Protein AF-A0A2M6GH49-F1 (afdb_monomer_lite)

pLDDT: mean 88.79, std 13.3, range [39.0, 97.44]

Sequence (74 aa):
MNSQRANKSVRFVFLEDDRKHGPNPSYMDFTIETSELTQEQYLRVIDYSEEEDMREMTNLWDGLILGLREIIGG

Foldseek 3Di:
DDDPPPPFKDKDWDADPVRHHDPQTWMKMWGWDADPVPRDTDIDIDGRDPDPPVVVVVVVVVVVVVVVCVVVVD

Secondary structure (DSSP, 8-state):
-----TTTEEEEEPPPTTSS--SS--EEEEEEEE-TTT--EEEEEEEE-----HHHHHHHHHHHHHHHHHHHT-

Radius of gyration: 15.27 Å; chains: 1; bounding box: 36×20×37 Å

Structure (mmCIF, N/CA/C/O backbone):
data_AF-A0A2M6GH49-F1
#
_entry.id   AF-A0A2M6GH49-F1
#
loop_
_atom_site.group_PDB
_atom_site.id
_atom_site.type_symbol
_atom_site.label_atom_id
_atom_site.label_alt_id
_atom_site.label_comp_id
_atom_site.label_asym_id
_atom_site.label_entity_id
_atom_site.label_seq_id
_atom_site.pdbx_PDB_ins_code
_atom_site.Cartn_x
_atom_site.Cartn_y
_atom_site.Cartn_z
_atom_site.occupancy
_atom_site.B_iso_or_equiv
_atom_site.auth_seq_id
_atom_site.auth_comp_id
_atom_site.auth_asym_id
_atom_site.auth_atom_id
_atom_site.pdbx_PDB_model_num
ATOM 1 N N . MET A 1 1 ? 20.101 -4.661 17.345 1.00 40.84 1 MET A N 1
ATOM 2 C CA . MET A 1 1 ? 19.631 -4.986 15.979 1.00 40.84 1 MET A CA 1
ATOM 3 C C . MET A 1 1 ? 18.508 -6.002 16.100 1.00 40.84 1 MET A C 1
ATOM 5 O O . MET A 1 1 ? 18.585 -6.832 16.993 1.00 40.84 1 MET A O 1
ATOM 9 N N . ASN A 1 2 ? 17.503 -5.897 15.228 1.00 45.34 2 ASN A N 1
ATOM 10 C CA . ASN A 1 2 ? 16.274 -6.702 15.125 1.00 45.34 2 ASN A CA 1
ATOM 11 C C . ASN A 1 2 ? 15.085 -6.237 15.977 1.00 45.34 2 ASN A C 1
ATOM 13 O O . ASN A 1 2 ? 14.869 -6.682 17.097 1.00 45.34 2 ASN A O 1
ATOM 17 N N . SER A 1 3 ? 14.237 -5.409 15.367 1.00 39.00 3 SER A N 1
ATOM 18 C CA . SER A 1 3 ? 12.802 -5.427 15.652 1.00 39.00 3 SER A CA 1
ATOM 19 C C . SER A 1 3 ? 12.049 -5.283 14.333 1.00 39.00 3 SER A C 1
ATOM 21 O O . SER A 1 3 ? 11.419 -4.269 14.055 1.00 39.00 3 SER A O 1
ATOM 23 N N . GLN A 1 4 ? 12.140 -6.307 13.479 1.00 49.97 4 GLN A N 1
ATOM 24 C CA . GLN A 1 4 ? 11.007 -6.577 12.601 1.00 49.97 4 GLN A CA 1
ATOM 25 C C . GLN A 1 4 ? 9.898 -7.047 13.544 1.00 49.97 4 GLN A C 1
ATOM 27 O O . GLN A 1 4 ? 9.930 -8.175 14.035 1.00 49.97 4 GLN A O 1
ATOM 32 N N . ARG A 1 5 ? 8.986 -6.143 13.916 1.00 55.25 5 ARG A N 1
ATOM 33 C CA . ARG A 1 5 ? 7.759 -6.540 14.607 1.00 55.25 5 ARG A CA 1
ATOM 34 C C . ARG A 1 5 ? 6.996 -7.413 13.617 1.00 55.25 5 ARG A C 1
ATOM 36 O O . ARG A 1 5 ? 6.464 -6.893 12.639 1.00 55.25 5 ARG A O 1
ATOM 43 N N . ALA A 1 6 ? 7.027 -8.726 13.833 1.00 58.72 6 ALA A N 1
ATOM 44 C CA . ALA A 1 6 ? 6.285 -9.675 13.018 1.00 58.72 6 ALA A CA 1
ATOM 45 C C . ALA A 1 6 ? 4.839 -9.181 12.863 1.00 58.72 6 ALA A C 1
ATOM 47 O O . ALA A 1 6 ? 4.234 -8.725 13.835 1.00 58.72 6 ALA A O 1
ATOM 48 N N . ASN A 1 7 ? 4.321 -9.241 11.637 1.00 67.19 7 ASN A N 1
ATOM 49 C CA . ASN A 1 7 ? 2.952 -8.859 11.280 1.00 67.19 7 ASN A CA 1
ATOM 50 C C . ASN A 1 7 ? 2.620 -7.357 11.385 1.00 67.19 7 ASN A C 1
ATOM 52 O O . ASN A 1 7 ? 1.443 -7.009 11.434 1.00 67.19 7 ASN A O 1
ATOM 56 N N . LYS A 1 8 ? 3.620 -6.461 11.418 1.00 83.75 8 LYS A N 1
ATOM 57 C CA . LYS A 1 8 ? 3.378 -5.006 11.372 1.00 83.75 8 LYS A CA 1
ATOM 58 C C . LYS A 1 8 ? 3.551 -4.407 9.979 1.00 83.75 8 LYS A C 1
ATOM 60 O O . LYS A 1 8 ? 2.792 -3.517 9.616 1.00 83.75 8 LYS A O 1
ATOM 65 N N . SER A 1 9 ? 4.544 -4.854 9.219 1.00 90.75 9 SER A N 1
ATOM 66 C CA . SER A 1 9 ? 4.788 -4.325 7.881 1.00 90.75 9 SER A CA 1
ATOM 67 C C . SER A 1 9 ? 5.394 -5.360 6.945 1.00 90.75 9 SER A C 1
ATOM 69 O O . SER A 1 9 ? 6.091 -6.281 7.379 1.00 90.75 9 SER A O 1
ATOM 71 N N . VAL A 1 10 ? 5.123 -5.191 5.654 1.00 94.12 10 VAL A N 1
ATOM 72 C CA . VAL A 1 10 ? 5.739 -5.944 4.564 1.00 94.12 10 VAL A CA 1
ATOM 73 C C . VAL A 1 10 ? 6.074 -4.987 3.427 1.00 94.12 10 VAL A C 1
ATOM 75 O O . VAL A 1 10 ? 5.258 -4.153 3.047 1.00 94.12 10 VAL A O 1
ATOM 78 N N . ARG A 1 11 ? 7.283 -5.120 2.878 1.00 94.56 11 ARG A N 1
ATOM 79 C CA . ARG A 1 11 ? 7.731 -4.363 1.711 1.00 94.56 11 ARG A CA 1
ATOM 80 C C . ARG A 1 11 ? 8.094 -5.314 0.583 1.00 94.56 11 ARG A C 1
ATOM 82 O O . ARG A 1 11 ? 8.895 -6.226 0.780 1.00 94.56 11 ARG A O 1
ATOM 89 N N . PHE A 1 12 ? 7.546 -5.048 -0.593 1.00 94.56 12 PHE A N 1
ATOM 90 C CA . PHE A 1 12 ? 7.886 -5.712 -1.842 1.00 94.56 12 PHE A CA 1
ATOM 91 C C . PHE A 1 12 ? 8.758 -4.774 -2.664 1.00 94.56 12 PHE A C 1
ATOM 93 O O . PHE A 1 12 ? 8.369 -3.639 -2.912 1.00 94.56 12 PHE A O 1
ATOM 100 N N . VAL A 1 13 ? 9.943 -5.234 -3.057 1.00 95.00 13 VAL A N 1
ATOM 101 C CA . VAL A 1 13 ? 10.859 -4.483 -3.921 1.00 95.00 13 VAL A CA 1
ATOM 102 C C . VAL A 1 13 ? 10.866 -5.163 -5.278 1.00 95.00 13 VAL A C 1
ATOM 104 O O . VAL A 1 13 ? 11.124 -6.367 -5.354 1.00 95.00 13 VAL A O 1
ATOM 107 N N . PHE A 1 14 ? 10.568 -4.408 -6.330 1.00 92.25 14 PHE A N 1
ATOM 108 C CA . PHE A 1 14 ? 10.512 -4.953 -7.678 1.00 92.25 14 PHE A CA 1
ATOM 109 C C . PHE A 1 14 ? 11.922 -5.225 -8.217 1.00 92.25 14 PHE A C 1
ATOM 111 O O . PHE A 1 14 ? 12.922 -4.654 -7.764 1.00 92.25 14 PHE A O 1
ATOM 118 N N . LEU A 1 15 ? 11.994 -6.186 -9.134 1.00 92.75 15 LEU A N 1
ATOM 119 C CA . LEU A 1 15 ? 13.218 -6.561 -9.828 1.00 92.75 15 LEU A CA 1
ATOM 120 C C . LEU A 1 15 ? 13.199 -5.952 -11.226 1.00 92.75 15 LEU A C 1
ATOM 122 O O . LEU A 1 15 ? 12.142 -5.867 -11.846 1.00 92.75 15 LEU A O 1
ATOM 126 N N . GLU A 1 16 ? 14.380 -5.607 -11.713 1.00 89.69 16 GLU A N 1
ATOM 127 C CA . GLU A 1 16 ? 14.636 -5.297 -13.114 1.00 89.69 16 GLU A CA 1
ATOM 128 C C . GLU A 1 16 ? 14.537 -6.569 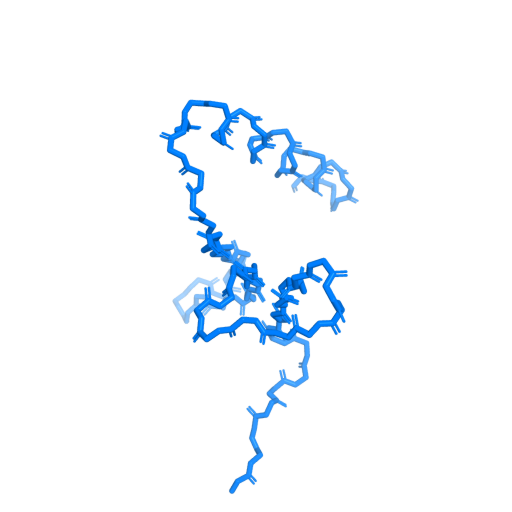-13.977 1.00 89.69 16 GLU A C 1
ATOM 130 O O . GLU A 1 16 ? 14.508 -7.698 -13.465 1.00 89.69 16 GLU A O 1
ATOM 135 N N . ASP A 1 17 ? 14.571 -6.404 -15.301 1.00 90.12 17 ASP A N 1
ATOM 136 C CA . ASP A 1 17 ? 14.497 -7.503 -16.278 1.00 90.12 17 ASP A CA 1
ATOM 137 C C . ASP A 1 17 ? 15.561 -8.593 -16.062 1.00 90.12 17 ASP A C 1
ATOM 139 O O . ASP A 1 17 ? 15.333 -9.778 -16.326 1.00 90.12 17 ASP A O 1
ATOM 143 N N . ASP A 1 18 ? 16.729 -8.220 -15.533 1.00 92.81 18 ASP A N 1
ATOM 144 C CA . ASP A 1 18 ? 17.824 -9.145 -15.227 1.00 92.81 18 ASP A CA 1
ATOM 145 C C . ASP A 1 18 ? 17.649 -9.894 -13.891 1.00 92.81 18 ASP A C 1
ATOM 147 O O . ASP A 1 18 ? 18.551 -10.619 -13.454 1.00 92.81 18 ASP A O 1
ATOM 151 N N . ARG A 1 19 ? 16.473 -9.756 -13.264 1.00 89.25 19 ARG A N 1
ATOM 152 C CA . ARG A 1 19 ? 16.091 -10.318 -11.961 1.00 89.25 19 ARG A CA 1
ATOM 153 C C . ARG A 1 19 ? 16.951 -9.825 -10.800 1.00 89.25 19 ARG A C 1
ATOM 155 O O . ARG A 1 19 ? 17.128 -10.550 -9.816 1.00 89.25 19 ARG A O 1
ATOM 162 N N . LYS A 1 20 ? 17.484 -8.608 -10.888 1.00 91.00 20 LYS A N 1
ATOM 163 C CA . LYS A 1 20 ? 18.186 -7.947 -9.783 1.00 91.00 20 LYS A CA 1
ATOM 164 C C . LYS A 1 20 ? 17.475 -6.667 -9.380 1.00 91.00 20 LYS A C 1
ATOM 166 O O . LYS A 1 20 ? 16.615 -6.162 -10.087 1.00 91.00 20 LYS A O 1
ATOM 171 N N . HIS A 1 21 ? 17.839 -6.143 -8.217 1.00 88.88 21 HIS A N 1
ATOM 172 C CA . HIS A 1 21 ? 17.409 -4.811 -7.815 1.00 88.88 21 HIS A CA 1
ATOM 173 C C . HIS A 1 21 ? 18.244 -3.756 -8.540 1.00 88.88 21 HIS A C 1
ATOM 175 O O . HIS A 1 21 ? 19.477 -3.832 -8.534 1.00 88.88 21 HIS A O 1
ATOM 181 N N . GLY A 1 22 ? 17.570 -2.764 -9.118 1.00 88.25 22 GLY A N 1
ATOM 182 C CA . GLY A 1 22 ? 18.204 -1.541 -9.586 1.00 88.25 22 GLY A CA 1
ATOM 183 C C . GLY A 1 22 ? 18.746 -0.691 -8.424 1.00 88.25 22 GLY A C 1
ATOM 184 O O . GLY A 1 22 ? 18.505 -0.994 -7.252 1.00 88.25 22 GLY A O 1
ATOM 185 N N . PRO A 1 23 ? 19.488 0.389 -8.719 1.00 89.12 23 PRO A N 1
ATOM 186 C CA . PRO A 1 23 ? 19.999 1.312 -7.703 1.00 89.12 23 PRO A CA 1
ATOM 187 C C . PRO A 1 23 ? 18.891 2.121 -7.005 1.00 89.12 23 PRO A C 1
ATOM 189 O O . PRO A 1 23 ? 19.078 2.533 -5.863 1.00 89.12 23 PRO A O 1
ATOM 192 N N . ASN A 1 24 ? 17.749 2.325 -7.671 1.00 90.50 24 ASN A N 1
ATOM 193 C CA . ASN A 1 24 ? 16.554 2.964 -7.120 1.00 90.50 24 ASN A CA 1
ATOM 194 C C . ASN A 1 24 ? 15.306 2.139 -7.478 1.00 90.50 24 ASN A C 1
ATOM 196 O O . ASN A 1 24 ? 14.538 2.535 -8.351 1.00 90.50 24 ASN A O 1
ATOM 200 N N . PRO A 1 25 ? 15.141 0.947 -6.886 1.00 92.31 25 PRO A N 1
ATOM 201 C CA . PRO A 1 25 ? 14.085 0.048 -7.304 1.00 92.31 25 PRO A CA 1
ATOM 202 C C . PRO A 1 25 ? 12.733 0.569 -6.819 1.00 92.31 25 PRO A C 1
ATOM 204 O O . PRO A 1 25 ? 12.592 1.00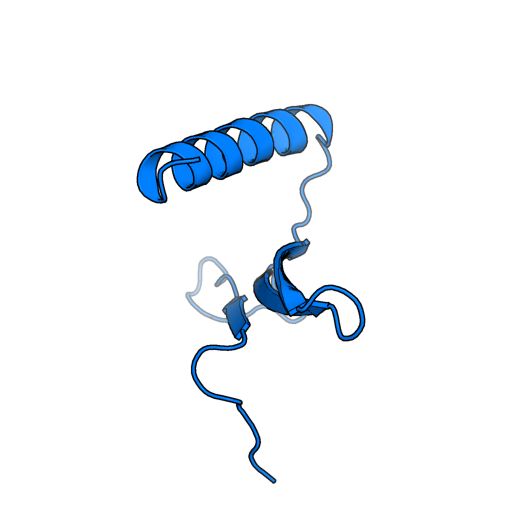0 -5.668 1.00 92.31 25 PRO A O 1
ATOM 207 N N . SER A 1 26 ? 11.724 0.447 -7.680 1.00 94.44 26 SER A N 1
ATOM 208 C CA . SER A 1 26 ? 10.337 0.642 -7.267 1.00 94.44 26 SER A CA 1
ATOM 209 C C . SER A 1 26 ? 9.984 -0.324 -6.131 1.00 94.44 26 SER A C 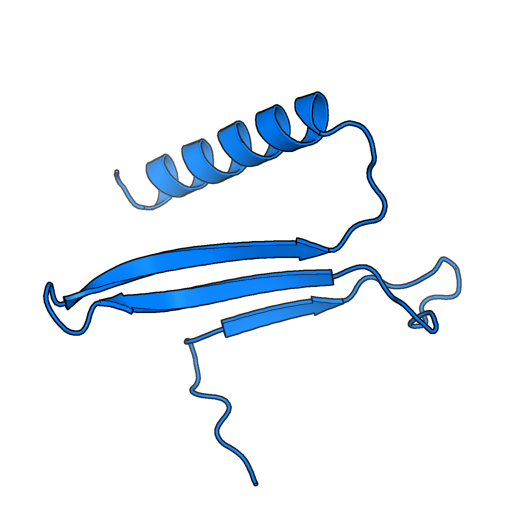1
ATOM 211 O O . SER A 1 26 ? 10.483 -1.457 -6.068 1.00 94.44 26 SER A O 1
ATOM 213 N N . TYR A 1 27 ? 9.119 0.104 -5.217 1.00 95.56 27 TYR A N 1
ATOM 214 C CA . TYR A 1 27 ? 8.658 -0.739 -4.119 1.00 95.56 27 TYR A CA 1
ATOM 215 C C . TYR A 1 27 ? 7.228 -0.414 -3.700 1.00 95.56 27 TYR A C 1
ATOM 217 O O . TYR A 1 27 ? 6.748 0.705 -3.853 1.00 95.56 27 TYR A O 1
ATOM 225 N N . MET A 1 28 ? 6.580 -1.400 -3.088 1.00 95.25 28 MET A N 1
ATOM 226 C CA . MET A 1 28 ? 5.322 -1.228 -2.368 1.00 95.25 28 MET A CA 1
ATOM 227 C C . MET A 1 28 ? 5.522 -1.586 -0.899 1.00 95.25 28 MET A C 1
ATOM 229 O O . MET A 1 28 ? 6.090 -2.633 -0.586 1.00 95.25 28 MET A O 1
ATOM 233 N N . ASP A 1 29 ? 5.067 -0.728 0.008 1.00 96.06 29 ASP A N 1
ATOM 234 C CA . ASP A 1 29 ? 5.116 -0.954 1.455 1.00 96.06 29 ASP A CA 1
ATOM 235 C C . ASP A 1 29 ? 3.705 -0.958 2.040 1.00 96.06 29 ASP A C 1
ATOM 237 O O . ASP A 1 29 ? 2.932 -0.028 1.824 1.00 96.06 29 ASP A O 1
ATOM 241 N N . PHE A 1 30 ? 3.392 -1.999 2.802 1.00 94.62 30 PHE A N 1
ATOM 242 C CA . PHE A 1 30 ? 2.144 -2.154 3.529 1.00 94.62 30 PHE A CA 1
ATOM 243 C C . PHE A 1 30 ? 2.462 -2.184 5.014 1.00 94.62 30 PHE A C 1
ATOM 245 O O . PHE A 1 30 ? 3.207 -3.047 5.480 1.00 94.62 30 PHE A O 1
ATOM 252 N N . THR A 1 31 ? 1.872 -1.272 5.776 1.00 95.25 31 THR A N 1
ATOM 253 C CA . THR A 1 31 ? 2.074 -1.182 7.221 1.00 95.25 31 THR A CA 1
ATOM 254 C C . THR A 1 31 ? 0.732 -1.110 7.938 1.00 95.25 31 THR A C 1
ATOM 256 O O . THR A 1 31 ? -0.116 -0.294 7.594 1.00 95.25 31 THR A O 1
ATOM 259 N N . ILE A 1 32 ? 0.556 -1.942 8.963 1.00 92.94 32 ILE A N 1
ATOM 260 C CA . ILE A 1 32 ? -0.552 -1.834 9.909 1.00 92.94 32 ILE A CA 1
ATOM 261 C C . ILE A 1 32 ? -0.146 -0.873 11.026 1.00 92.94 32 ILE A C 1
ATOM 263 O O . ILE A 1 32 ? 0.838 -1.087 11.748 1.00 92.94 32 ILE A O 1
ATOM 267 N N . GLU A 1 33 ? -0.910 0.201 11.158 1.00 93.25 33 GLU A N 1
ATOM 268 C CA . GLU A 1 33 ? -0.726 1.231 12.170 1.00 93.25 33 GLU A CA 1
ATOM 269 C C . GLU A 1 33 ? -1.876 1.213 13.161 1.00 93.25 33 GLU A C 1
ATOM 271 O O . GLU A 1 33 ? -3.037 1.176 12.771 1.00 93.25 33 GLU A O 1
ATOM 276 N N . THR A 1 34 ? -1.544 1.282 14.446 1.00 91.81 34 THR A N 1
ATOM 277 C CA . THR A 1 34 ? -2.533 1.377 15.517 1.00 91.81 34 THR A CA 1
ATOM 278 C C . THR A 1 34 ? -2.586 2.814 16.007 1.00 91.81 34 THR A C 1
ATOM 280 O O . THR A 1 34 ? -1.558 3.358 16.415 1.00 91.81 34 THR A O 1
ATOM 283 N N . SER A 1 35 ? -3.767 3.428 15.989 1.00 93.06 35 SER A N 1
ATOM 284 C CA . SER A 1 35 ? -3.985 4.723 16.636 1.00 93.06 35 SER A CA 1
ATOM 285 C C . SER A 1 35 ? -3.870 4.563 18.147 1.00 93.06 35 SER A C 1
ATOM 287 O O . SER A 1 35 ? -4.601 3.786 18.755 1.00 93.06 35 SER A O 1
ATOM 289 N N . GLU A 1 36 ? -2.971 5.315 18.780 1.00 93.44 36 GLU A N 1
ATOM 290 C CA . GLU A 1 36 ? -2.806 5.254 20.237 1.00 93.44 36 GLU A CA 1
ATOM 291 C C . GLU A 1 36 ? -4.053 5.761 20.978 1.00 93.44 36 GLU A C 1
ATOM 293 O O . GLU A 1 36 ? -4.378 5.259 22.053 1.00 93.44 36 GLU A O 1
ATOM 298 N N . LEU A 1 37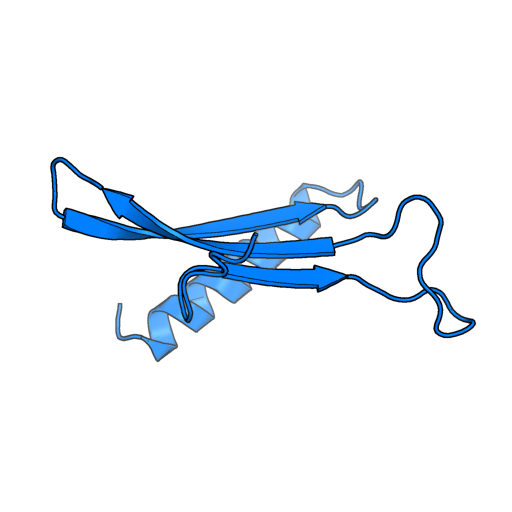 ? -4.788 6.709 20.386 1.00 95.50 37 LEU A N 1
ATOM 299 C CA . LEU A 1 37 ? -5.966 7.319 21.001 1.00 95.50 37 LEU A CA 1
ATOM 300 C C . LEU A 1 37 ? -7.224 6.456 20.854 1.00 95.50 37 LEU A C 1
ATOM 302 O O . LEU A 1 37 ? -7.975 6.300 21.813 1.00 95.50 37 LEU A O 1
ATOM 306 N N . THR A 1 38 ? -7.468 5.921 19.656 1.00 96.38 38 THR A N 1
ATOM 307 C CA . THR A 1 38 ? -8.713 5.197 19.333 1.00 96.38 38 THR A CA 1
ATOM 308 C C . THR A 1 38 ? -8.543 3.682 19.333 1.00 96.38 38 THR A C 1
ATOM 310 O O . THR A 1 38 ? -9.537 2.967 19.308 1.00 96.38 38 THR A O 1
ATOM 313 N N . GLN A 1 39 ? -7.302 3.183 19.376 1.00 92.94 39 GLN A N 1
ATOM 314 C CA . GLN A 1 39 ? -6.954 1.763 19.219 1.00 92.94 39 GLN A CA 1
ATOM 315 C C . GLN A 1 39 ? -7.403 1.156 17.877 1.00 92.94 39 GLN A C 1
ATOM 317 O O . GLN A 1 39 ? -7.353 -0.059 17.692 1.00 92.94 39 GLN A O 1
ATOM 322 N N . GLU A 1 40 ? -7.806 1.993 16.918 1.00 91.88 40 GLU A N 1
ATOM 323 C CA . GLU A 1 40 ? -8.158 1.567 15.566 1.00 91.88 40 GLU A CA 1
ATOM 324 C C . GLU A 1 40 ? -6.914 1.159 14.778 1.00 91.88 40 GLU A C 1
ATOM 326 O O . GLU A 1 40 ? -5.831 1.724 14.961 1.00 91.88 40 GLU A O 1
ATOM 331 N N . GLN A 1 41 ? -7.091 0.184 13.887 1.00 90.50 41 GLN A N 1
ATOM 332 C CA . GLN A 1 41 ? -6.054 -0.292 12.981 1.00 90.50 41 GLN A CA 1
ATOM 333 C C . GLN A 1 41 ? -6.256 0.309 11.594 1.00 90.50 41 GLN A C 1
ATOM 335 O O . GLN A 1 41 ? -7.352 0.256 11.040 1.00 90.50 41 GLN A O 1
ATOM 340 N N . TYR A 1 42 ? -5.178 0.813 11.011 1.00 92.19 42 TYR A N 1
ATOM 341 C CA . TYR A 1 42 ? -5.154 1.383 9.674 1.00 92.19 42 TYR A CA 1
ATOM 342 C C . TYR A 1 42 ? -4.147 0.626 8.823 1.00 92.19 42 TYR A C 1
ATOM 344 O O . TYR A 1 42 ? -3.027 0.364 9.261 1.00 92.19 42 TYR A O 1
ATOM 352 N N . LEU A 1 43 ? -4.532 0.308 7.590 1.00 92.69 43 LEU A N 1
ATOM 353 C CA . LEU A 1 43 ? -3.584 -0.115 6.571 1.00 92.69 43 LEU A CA 1
ATOM 354 C C . LEU A 1 43 ? -3.037 1.131 5.873 1.00 92.69 43 LEU A C 1
ATOM 356 O O . LEU A 1 43 ? -3.767 1.827 5.171 1.00 92.69 43 LEU A O 1
ATOM 360 N N . ARG A 1 44 ? -1.746 1.396 6.053 1.00 94.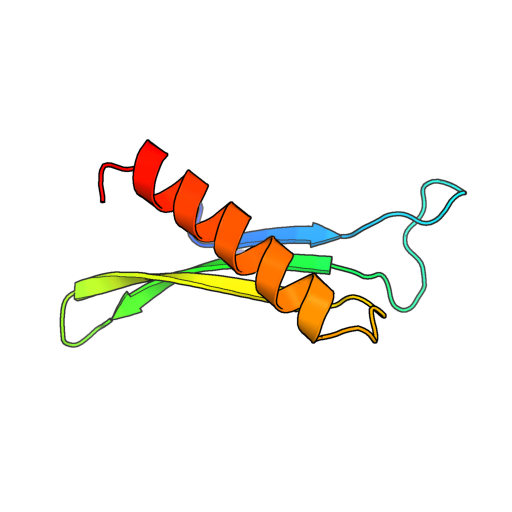75 44 ARG A N 1
ATOM 361 C CA . ARG A 1 44 ? -0.998 2.367 5.259 1.00 94.75 44 ARG A CA 1
ATOM 362 C C . ARG A 1 44 ? -0.352 1.649 4.083 1.00 94.75 44 ARG A C 1
ATOM 364 O O . ARG A 1 44 ? 0.331 0.645 4.280 1.00 94.75 44 ARG A O 1
ATOM 371 N N . VAL A 1 45 ? -0.526 2.208 2.892 1.00 95.19 45 VAL A N 1
ATOM 372 C CA . VAL A 1 45 ? 0.117 1.748 1.662 1.00 95.19 45 VAL A CA 1
ATOM 373 C C . VAL A 1 45 ? 1.018 2.856 1.128 1.00 95.19 45 VAL A C 1
ATOM 375 O O . VAL A 1 45 ? 0.607 4.014 1.086 1.00 95.19 45 VAL A O 1
ATOM 378 N N . ILE A 1 46 ? 2.244 2.510 0.747 1.00 95.38 46 ILE A N 1
ATOM 379 C CA . ILE A 1 46 ? 3.159 3.388 0.014 1.00 95.38 46 ILE A CA 1
ATOM 380 C C . ILE A 1 46 ? 3.462 2.717 -1.317 1.00 95.38 46 ILE A C 1
ATOM 382 O O . ILE A 1 46 ? 4.051 1.638 -1.334 1.00 95.38 46 ILE A O 1
ATOM 386 N N . ASP A 1 47 ? 3.080 3.380 -2.402 1.00 94.88 47 ASP A N 1
ATOM 387 C CA . ASP A 1 47 ? 3.478 3.041 -3.763 1.00 94.88 47 ASP A CA 1
ATOM 388 C C . ASP A 1 47 ? 4.625 3.972 -4.168 1.00 94.88 47 ASP A C 1
ATOM 390 O O . ASP A 1 47 ? 4.445 5.185 -4.287 1.00 94.88 47 ASP A O 1
ATOM 394 N N . TYR A 1 48 ? 5.830 3.414 -4.271 1.00 95.12 48 TYR A N 1
ATOM 395 C CA . TYR A 1 48 ? 6.993 4.096 -4.819 1.00 95.12 48 TYR A CA 1
ATOM 396 C C . TYR A 1 48 ? 7.287 3.489 -6.185 1.00 95.12 48 TYR A C 1
ATOM 398 O O . TYR A 1 48 ? 8.103 2.574 -6.308 1.00 95.12 48 TYR A O 1
ATOM 406 N N . SER A 1 49 ? 6.578 3.981 -7.191 1.00 91.31 49 SER A N 1
ATOM 407 C CA . SER A 1 49 ? 6.773 3.658 -8.599 1.00 91.31 49 SER A CA 1
ATOM 408 C C . SER A 1 49 ? 7.066 4.928 -9.396 1.00 91.31 49 SER A C 1
ATOM 410 O O . SER A 1 49 ? 6.847 6.044 -8.923 1.00 91.31 49 SER A O 1
ATOM 412 N N . GLU A 1 50 ? 7.595 4.756 -10.604 1.00 88.94 50 GLU A N 1
ATOM 413 C CA . GLU A 1 50 ? 7.836 5.854 -11.550 1.00 88.94 50 GLU A CA 1
ATOM 414 C C . GLU A 1 50 ? 6.586 6.192 -12.391 1.00 88.94 50 GLU A C 1
ATOM 416 O O . GLU A 1 50 ? 6.701 6.881 -13.399 1.00 88.94 50 GLU A O 1
ATOM 421 N N . GLU A 1 51 ? 5.396 5.708 -12.007 1.00 88.69 51 GLU A N 1
ATOM 422 C CA . GLU A 1 51 ? 4.157 5.966 -12.748 1.00 88.69 51 GLU A CA 1
ATOM 423 C C . GLU A 1 51 ? 3.748 7.444 -12.655 1.00 88.69 51 GLU A C 1
ATOM 425 O O . GLU A 1 51 ? 3.624 8.007 -11.564 1.00 88.69 51 GLU A O 1
ATOM 430 N N . GLU A 1 52 ? 3.513 8.074 -13.806 1.00 90.69 52 GLU A N 1
ATOM 431 C CA . GLU A 1 52 ? 3.176 9.499 -13.894 1.00 90.69 52 GLU A CA 1
ATOM 432 C C . GLU A 1 52 ? 1.663 9.732 -14.050 1.00 90.69 52 GLU A C 1
ATOM 434 O O . GLU A 1 52 ? 1.168 10.815 -13.704 1.00 90.69 52 G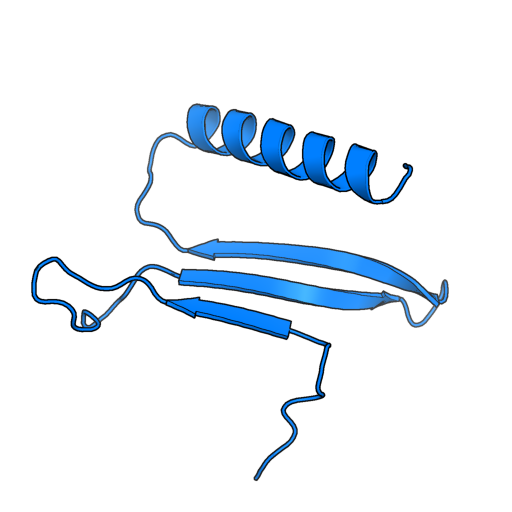LU A O 1
ATOM 439 N N . ASP A 1 53 ? 0.892 8.735 -14.515 1.00 95.38 53 ASP A N 1
ATOM 440 C CA . ASP A 1 53 ? -0.566 8.840 -14.594 1.00 95.38 53 ASP A CA 1
ATOM 441 C C . ASP A 1 53 ? -1.226 8.571 -13.234 1.00 95.38 53 ASP A C 1
ATOM 443 O O . ASP A 1 53 ? -1.755 7.502 -12.915 1.00 95.38 53 ASP A O 1
ATOM 447 N N . MET A 1 54 ? -1.267 9.624 -12.422 1.00 93.19 54 MET A N 1
ATOM 448 C CA . MET A 1 54 ? -1.918 9.602 -11.113 1.00 93.19 54 MET A CA 1
ATOM 449 C C . MET A 1 54 ? -3.413 9.252 -11.169 1.00 93.19 54 MET A C 1
ATOM 451 O O . MET A 1 54 ? -3.963 8.799 -10.162 1.00 93.19 54 MET A O 1
ATOM 455 N N . ARG A 1 55 ? -4.106 9.479 -12.297 1.00 95.44 55 ARG A N 1
ATOM 456 C CA . ARG A 1 55 ? -5.544 9.175 -12.408 1.00 95.44 55 ARG A CA 1
ATOM 457 C C . ARG A 1 55 ? -5.757 7.684 -12.574 1.00 95.44 55 ARG A C 1
ATOM 459 O O . ARG A 1 55 ? -6.600 7.118 -11.881 1.00 95.44 55 ARG A O 1
ATOM 466 N N . GLU A 1 56 ? -4.996 7.065 -13.468 1.00 94.31 56 GLU A N 1
ATOM 467 C CA . GLU A 1 56 ? -5.005 5.615 -13.637 1.00 94.31 56 GLU A CA 1
ATOM 468 C C . GLU A 1 56 ? -4.592 4.920 -12.337 1.00 94.31 56 GLU A C 1
ATOM 470 O O . GLU A 1 56 ? -5.309 4.039 -11.858 1.00 94.31 56 GLU A O 1
ATOM 475 N N . MET A 1 57 ? -3.526 5.410 -11.697 1.00 94.19 57 MET A N 1
ATOM 476 C CA . MET A 1 57 ? -3.049 4.887 -10.419 1.00 94.19 57 MET A CA 1
ATOM 477 C C . MET A 1 57 ? -4.107 4.986 -9.309 1.00 94.19 57 MET A C 1
ATOM 479 O O . MET A 1 57 ? -4.326 4.031 -8.565 1.00 94.19 57 MET A O 1
ATOM 483 N N . THR A 1 58 ? -4.819 6.113 -9.212 1.00 94.50 58 THR A N 1
ATOM 484 C CA . THR A 1 58 ? -5.905 6.279 -8.227 1.00 94.50 58 THR A CA 1
ATOM 485 C C . THR A 1 58 ? -7.036 5.282 -8.477 1.00 94.50 58 THR A C 1
ATOM 487 O O . THR A 1 58 ? -7.464 4.602 -7.548 1.00 94.50 58 THR A O 1
ATOM 490 N N . ASN A 1 59 ? -7.478 5.131 -9.730 1.00 97.12 59 ASN A N 1
ATOM 491 C CA . ASN A 1 59 ? -8.541 4.184 -10.078 1.00 97.12 59 ASN A CA 1
ATOM 492 C C . ASN A 1 59 ? -8.150 2.732 -9.757 1.00 97.12 59 ASN A C 1
ATOM 494 O O . ASN A 1 59 ? -8.986 1.951 -9.295 1.00 97.12 59 ASN A O 1
ATOM 498 N N . LEU A 1 60 ? -6.885 2.368 -9.989 1.00 96.00 60 LEU A N 1
ATOM 499 C CA . LEU A 1 60 ? -6.349 1.056 -9.637 1.00 96.00 60 LEU A CA 1
ATOM 500 C C . LEU A 1 60 ? -6.411 0.826 -8.122 1.00 96.00 60 LEU A C 1
ATOM 502 O O . LEU A 1 60 ? -6.963 -0.182 -7.673 1.00 96.00 60 LEU A O 1
ATOM 506 N N . TRP A 1 61 ? -5.873 1.761 -7.333 1.00 95.75 61 TRP A N 1
ATOM 507 C CA . TRP A 1 61 ? -5.857 1.648 -5.876 1.00 95.75 61 TRP A CA 1
ATOM 508 C C . TRP A 1 61 ? -7.262 1.633 -5.275 1.00 95.75 61 TRP A C 1
ATOM 510 O O . TRP A 1 61 ? -7.512 0.832 -4.376 1.00 95.75 61 TRP A O 1
ATOM 520 N N . ASP A 1 62 ? -8.199 2.423 -5.799 1.00 96.44 62 ASP A N 1
ATOM 521 C CA . ASP A 1 62 ? -9.598 2.397 -5.364 1.00 96.44 62 ASP A CA 1
ATOM 522 C C . ASP A 1 62 ? -10.214 1.002 -5.540 1.00 96.44 62 ASP A C 1
ATOM 524 O O . ASP A 1 62 ? -10.849 0.479 -4.620 1.00 96.44 62 ASP A O 1
ATOM 528 N N . GLY A 1 63 ? -9.967 0.354 -6.683 1.00 97.44 63 GLY A N 1
ATOM 529 C CA . GLY A 1 63 ? -10.409 -1.018 -6.935 1.00 97.44 63 GLY A CA 1
ATOM 530 C C . GLY A 1 63 ? -9.768 -2.040 -5.990 1.00 97.44 63 GLY A C 1
ATOM 531 O O . GLY A 1 63 ? -10.462 -2.898 -5.440 1.00 97.44 63 GLY A O 1
ATOM 532 N N . LEU A 1 64 ? -8.457 -1.932 -5.754 1.00 95.94 64 LEU A N 1
ATOM 533 C CA . LEU A 1 64 ? -7.722 -2.825 -4.850 1.00 95.94 64 LEU A CA 1
ATOM 534 C C . LEU A 1 64 ? -8.191 -2.688 -3.395 1.00 95.94 64 LEU A C 1
ATOM 536 O O . LEU A 1 64 ? -8.408 -3.693 -2.714 1.00 95.94 64 LEU A O 1
ATOM 540 N N . ILE A 1 65 ? -8.377 -1.456 -2.915 1.00 94.94 65 ILE A N 1
ATOM 541 C CA . ILE A 1 65 ? -8.846 -1.183 -1.554 1.00 94.94 65 ILE A CA 1
ATOM 542 C C . ILE A 1 65 ? -10.304 -1.610 -1.383 1.00 94.94 65 ILE A C 1
ATOM 544 O O . ILE A 1 65 ? -10.643 -2.173 -0.341 1.00 94.94 65 ILE A O 1
ATOM 548 N N . LEU A 1 66 ? -11.158 -1.396 -2.389 1.00 95.81 66 LEU A N 1
ATOM 549 C CA . LEU A 1 66 ? -12.539 -1.876 -2.362 1.00 95.81 66 LEU A CA 1
ATOM 550 C C . LEU A 1 66 ? -12.590 -3.404 -2.257 1.00 95.81 66 LEU A C 1
ATOM 552 O O . LEU A 1 66 ? -13.235 -3.925 -1.350 1.00 95.81 66 LEU A O 1
ATOM 556 N N . GLY A 1 67 ? -11.849 -4.115 -3.110 1.00 96.81 67 GLY A N 1
ATOM 557 C CA . GLY A 1 67 ? -11.783 -5.577 -3.063 1.00 96.81 67 GLY A CA 1
ATOM 558 C C . GLY A 1 67 ? -11.237 -6.097 -1.730 1.00 96.81 67 GLY A C 1
ATOM 559 O O . GLY A 1 67 ? -11.759 -7.063 -1.174 1.00 96.81 67 GLY A O 1
ATOM 560 N N . LEU A 1 68 ? -10.234 -5.423 -1.156 1.00 94.31 68 LEU A N 1
ATOM 561 C CA . LEU A 1 68 ? -9.741 -5.760 0.178 1.00 94.31 68 LEU A CA 1
ATOM 562 C C . LEU A 1 68 ? -10.828 -5.582 1.246 1.00 94.31 68 LEU A C 1
ATOM 564 O O . LEU A 1 68 ? -10.998 -6.476 2.073 1.00 94.31 68 LEU A O 1
ATOM 568 N N . ARG A 1 69 ? -11.568 -4.463 1.222 1.00 93.06 69 ARG A N 1
ATOM 569 C CA . ARG A 1 69 ? -12.682 -4.198 2.151 1.00 93.06 69 ARG A CA 1
ATOM 570 C C . ARG A 1 69 ? -13.759 -5.273 2.066 1.00 93.06 69 ARG A C 1
ATOM 572 O O . ARG A 1 69 ? -14.226 -5.745 3.097 1.00 93.06 69 ARG A O 1
ATOM 579 N N . GLU A 1 70 ? -14.111 -5.705 0.861 1.00 96.00 70 GLU A N 1
ATOM 580 C CA . GLU A 1 70 ? -15.078 -6.787 0.658 1.00 96.00 70 GLU A CA 1
ATOM 581 C C . GLU A 1 70 ? -14.602 -8.111 1.272 1.00 96.00 70 GLU A C 1
ATOM 583 O O . GLU A 1 70 ? -15.377 -8.785 1.950 1.00 96.00 70 GLU A O 1
ATOM 588 N N . ILE A 1 71 ? -13.320 -8.461 1.105 1.00 95.25 71 ILE A N 1
ATOM 589 C CA . ILE A 1 71 ? -12.736 -9.689 1.672 1.00 95.25 71 ILE A CA 1
ATOM 590 C C . ILE A 1 71 ? -12.740 -9.665 3.207 1.00 95.25 71 ILE A C 1
ATOM 592 O O . ILE A 1 71 ? -12.996 -10.694 3.834 1.00 95.25 71 ILE A O 1
ATOM 596 N N . ILE A 1 72 ? -12.451 -8.515 3.821 1.00 90.69 72 ILE A N 1
ATOM 597 C CA . ILE A 1 72 ? -12.402 -8.381 5.288 1.00 90.69 72 ILE A CA 1
ATOM 598 C C . ILE A 1 72 ? -13.780 -8.150 5.928 1.00 90.69 72 ILE A C 1
ATOM 600 O O . ILE A 1 72 ? -13.884 -8.208 7.151 1.00 90.69 72 ILE A O 1
ATOM 604 N N . GLY A 1 73 ? -14.832 -7.949 5.126 1.00 85.69 73 GLY A N 1
ATOM 605 C CA . GLY A 1 73 ? -16.214 -7.815 5.598 1.00 85.69 73 GLY A CA 1
ATOM 606 C C . GLY A 1 73 ? -16.704 -6.384 5.839 1.00 85.69 73 GLY A C 1
ATOM 607 O O . GLY A 1 73 ? -17.764 -6.227 6.445 1.00 85.69 73 GLY A O 1
ATOM 608 N N . GLY A 1 74 ? -15.991 -5.376 5.323 1.00 63.75 74 GLY A N 1
ATOM 609 C CA . GLY A 1 74 ? -16.332 -3.953 5.448 1.00 63.75 74 GLY A CA 1
ATOM 610 C C . GLY A 1 74 ? -15.683 -3.270 6.639 1.00 63.75 74 GLY A C 1
ATOM 611 O O . GLY A 1 74 ? -16.043 -3.614 7.784 1.00 63.75 74 GLY A O 1
#